Protein AF-A0A939SRW4-F1 (afdb_monomer)

Radius of gyration: 13.88 Å; Cα contacts (8 Å, |Δi|>4): 22; chains: 1; bounding box: 30×35×27 Å

Sequence (45 aa):
MTSLPHDVGRWRRIRRSIETFAGELPRSQQGFLFVLEDTAGAGGE

Secondary structure (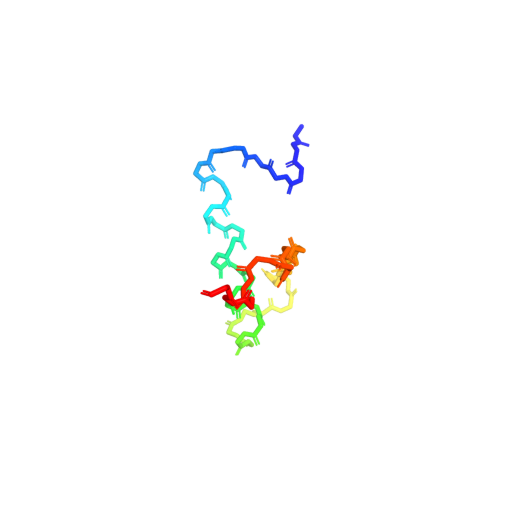DSSP, 8-state):
--SS-SSTHHHHHHHHHHHHHTT-S-TTT---------GGGSS--

Solvent-accessible surface area (backbone atoms only — not comparable to full-atom values): 3065 Å² total; per-residue (Å²): 138,67,101,71,52,96,51,78,68,38,59,57,45,55,52,40,19,54,39,32,76,70,63,75,41,58,82,94,72,45,46,86,73,86,80,87,76,80,63,82,75,74,62,76,132

pLDDT: mean 81.37, std 13.82, range [45.91, 95.75]

Mean predicted aligned error: 7.74 Å

Structure (mmCIF, N/CA/C/O backbone):
data_AF-A0A939SRW4-F1
#
_entry.id   AF-A0A939SRW4-F1
#
loop_
_atom_site.group_PDB
_atom_site.id
_atom_site.type_symbol
_atom_site.label_atom_id
_atom_site.label_alt_id
_atom_site.label_comp_id
_atom_site.label_asym_id
_atom_site.label_entity_id
_atom_site.label_seq_id
_atom_site.pdbx_PDB_ins_code
_atom_site.Cartn_x
_atom_site.Cartn_y
_atom_site.Cartn_z
_atom_site.occupancy
_atom_site.B_iso_or_equiv
_atom_site.auth_seq_id
_atom_site.auth_comp_id
_atom_site.auth_asym_id
_atom_site.auth_atom_id
_atom_site.pdbx_PDB_model_num
ATOM 1 N N . MET A 1 1 ? 8.039 22.357 1.436 1.00 51.16 1 MET A N 1
ATOM 2 C CA . MET A 1 1 ? 7.649 21.069 2.056 1.00 51.16 1 MET A CA 1
ATOM 3 C C . MET A 1 1 ? 7.412 20.080 0.928 1.00 51.16 1 MET A C 1
ATOM 5 O O . MET A 1 1 ? 6.556 20.352 0.100 1.00 51.16 1 MET A O 1
ATOM 9 N N . THR A 1 2 ? 8.202 19.013 0.812 1.00 62.84 2 THR A N 1
ATOM 10 C CA . THR A 1 2 ? 8.070 18.062 -0.304 1.00 62.84 2 THR A CA 1
ATOM 11 C C . THR A 1 2 ? 7.122 16.912 0.059 1.00 62.84 2 THR A C 1
ATOM 13 O O . THR A 1 2 ? 7.020 16.473 1.213 1.00 62.84 2 THR A O 1
ATOM 16 N N . SER A 1 3 ? 6.407 16.401 -0.943 1.00 66.00 3 SER A N 1
ATOM 17 C CA . SER A 1 3 ? 5.514 15.237 -0.838 1.00 66.00 3 SER A CA 1
ATOM 18 C C . SER A 1 3 ? 6.256 13.916 -0.592 1.00 66.00 3 SER A C 1
ATOM 20 O O . SER A 1 3 ? 5.620 12.913 -0.268 1.00 66.00 3 SER A O 1
ATOM 22 N N . LEU A 1 4 ? 7.594 13.929 -0.597 1.00 69.62 4 LEU A N 1
ATOM 23 C CA . LEU A 1 4 ? 8.459 12.856 -0.109 1.00 69.62 4 LEU A CA 1
ATOM 24 C C . LEU A 1 4 ? 9.777 13.459 0.437 1.00 69.62 4 LEU A C 1
ATOM 26 O O . LEU A 1 4 ? 10.663 13.791 -0.348 1.00 69.62 4 LEU A O 1
ATOM 30 N N . PRO A 1 5 ? 9.912 13.699 1.755 1.00 70.31 5 PRO A N 1
ATOM 31 C CA . PRO A 1 5 ? 11.167 14.148 2.344 1.00 70.31 5 PRO A CA 1
ATOM 32 C C . PRO A 1 5 ? 12.186 13.006 2.319 1.00 70.31 5 PRO A C 1
ATOM 34 O O . PRO A 1 5 ? 11.808 11.835 2.377 1.00 70.31 5 PRO A O 1
ATOM 37 N N . HIS A 1 6 ? 13.472 13.349 2.262 1.00 71.00 6 HIS A N 1
ATOM 38 C CA . HIS A 1 6 ? 14.561 12.367 2.289 1.00 71.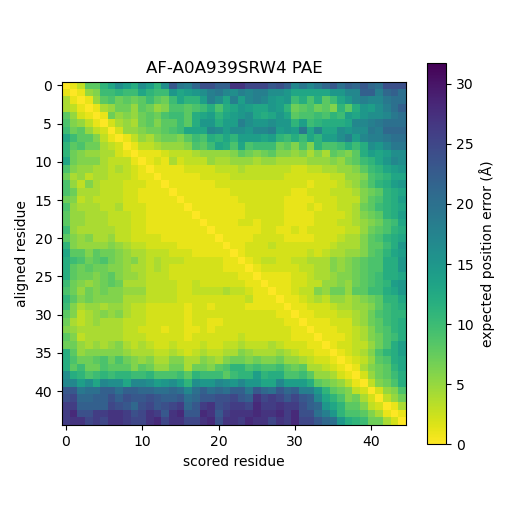00 6 HIS A CA 1
ATOM 39 C C . HIS A 1 6 ? 14.817 11.819 3.713 1.00 71.00 6 HIS A C 1
ATOM 41 O O . HIS A 1 6 ? 15.539 10.847 3.889 1.00 71.00 6 HIS A O 1
ATOM 47 N N . ASP A 1 7 ? 14.196 12.412 4.734 1.00 72.38 7 ASP A N 1
ATOM 48 C CA . ASP A 1 7 ? 14.451 12.129 6.149 1.00 72.38 7 ASP A CA 1
ATOM 49 C C . ASP A 1 7 ? 13.519 11.066 6.761 1.00 72.38 7 ASP A C 1
ATOM 51 O O . ASP A 1 7 ? 12.651 10.486 6.106 1.00 72.38 7 ASP A O 1
ATOM 55 N N . VAL A 1 8 ? 13.618 10.891 8.086 1.00 67.19 8 VAL A N 1
ATOM 56 C CA . VAL A 1 8 ? 12.791 10.013 8.948 1.00 67.19 8 VAL A CA 1
ATOM 57 C C . VAL A 1 8 ? 11.275 10.129 8.682 1.00 67.19 8 VAL A C 1
ATOM 59 O O . VAL A 1 8 ? 10.513 9.189 8.912 1.00 67.19 8 VAL A O 1
ATOM 62 N N . GLY A 1 9 ? 10.810 11.266 8.150 1.00 70.19 9 GLY A N 1
ATOM 63 C CA . GLY A 1 9 ? 9.426 11.454 7.705 1.00 70.19 9 GLY A CA 1
ATOM 64 C C . GLY A 1 9 ? 8.969 10.485 6.603 1.00 70.19 9 GLY A C 1
ATOM 65 O O . GLY A 1 9 ? 7.775 10.190 6.531 1.00 70.19 9 GLY A O 1
ATOM 66 N N . ARG A 1 10 ? 9.891 9.947 5.794 1.00 76.81 10 ARG A N 1
ATOM 67 C CA . ARG A 1 10 ? 9.618 8.954 4.744 1.00 76.81 10 ARG A CA 1
ATOM 68 C C . ARG A 1 10 ? 9.101 7.637 5.321 1.00 76.81 10 ARG A C 1
ATOM 70 O O . ARG A 1 10 ? 8.071 7.141 4.869 1.00 76.81 10 ARG A O 1
ATOM 77 N N . TRP A 1 11 ? 9.740 7.123 6.372 1.00 81.25 11 TRP A N 1
ATOM 78 C CA . TRP A 1 11 ? 9.340 5.874 7.034 1.00 81.25 11 TRP A CA 1
ATOM 79 C C . TRP A 1 11 ? 7.933 5.948 7.622 1.00 81.25 11 TRP A C 1
ATOM 81 O O . TRP A 1 11 ? 7.147 5.011 7.490 1.00 81.25 11 TRP A O 1
ATOM 91 N N . ARG A 1 12 ? 7.571 7.103 8.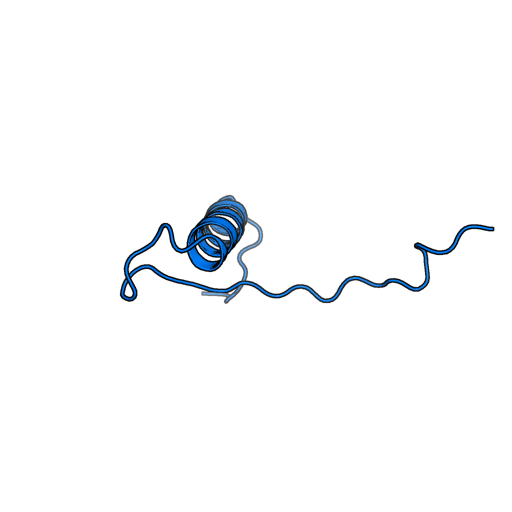193 1.00 85.81 12 ARG A N 1
ATOM 92 C CA . ARG A 1 12 ? 6.212 7.346 8.698 1.00 85.81 12 ARG A CA 1
ATOM 93 C C . ARG A 1 12 ? 5.148 7.287 7.601 1.00 85.81 12 ARG A C 1
ATOM 95 O O . ARG A 1 12 ? 4.025 6.888 7.888 1.00 85.81 12 ARG A O 1
ATOM 102 N N . ARG A 1 13 ? 5.474 7.673 6.362 1.00 86.06 13 ARG A N 1
ATOM 103 C CA . ARG A 1 13 ? 4.535 7.598 5.228 1.00 86.06 13 ARG A CA 1
ATOM 104 C C . ARG A 1 13 ? 4.391 6.180 4.693 1.00 86.06 13 ARG A C 1
ATOM 106 O O . ARG A 1 13 ? 3.268 5.765 4.439 1.00 86.06 13 ARG A O 1
ATOM 113 N N . ILE A 1 14 ? 5.495 5.437 4.594 1.00 90.00 14 ILE A N 1
ATOM 114 C CA . ILE A 1 14 ? 5.469 4.020 4.199 1.00 90.00 14 ILE A CA 1
ATOM 115 C C . ILE A 1 14 ? 4.603 3.227 5.180 1.00 90.00 14 ILE A C 1
ATOM 117 O O . ILE A 1 14 ? 3.645 2.580 4.770 1.00 90.00 14 ILE A O 1
ATOM 121 N N . ARG A 1 15 ? 4.880 3.352 6.484 1.00 90.69 15 ARG A N 1
A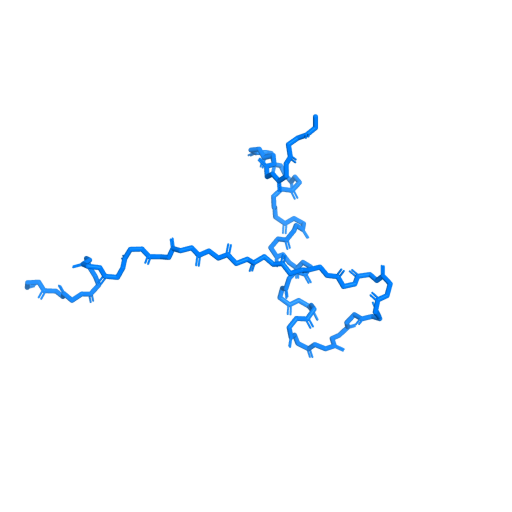TOM 122 C CA . ARG A 1 15 ? 4.124 2.651 7.525 1.00 90.69 15 ARG A CA 1
ATOM 123 C C . ARG A 1 15 ? 2.632 2.991 7.490 1.00 90.69 15 ARG A C 1
ATOM 125 O O . ARG A 1 15 ? 1.810 2.085 7.470 1.00 90.69 15 ARG A O 1
ATOM 132 N N . ARG A 1 16 ? 2.290 4.279 7.386 1.00 92.50 16 ARG A N 1
ATOM 133 C CA . ARG A 1 16 ? 0.893 4.723 7.274 1.00 92.50 16 ARG A CA 1
ATOM 134 C C . ARG A 1 16 ? 0.191 4.140 6.053 1.00 92.50 16 ARG A C 1
ATOM 136 O O . ARG A 1 16 ? -0.979 3.791 6.147 1.00 92.50 16 ARG A O 1
ATOM 143 N N . SER A 1 17 ? 0.887 4.032 4.923 1.00 93.56 17 SER A N 1
ATOM 144 C CA . SER A 1 17 ? 0.328 3.408 3.726 1.00 93.56 17 SER A CA 1
ATOM 145 C C . SER A 1 17 ? 0.052 1.928 3.932 1.00 93.56 17 SER A C 1
ATOM 147 O O . SER A 1 17 ? -1.016 1.472 3.545 1.00 93.56 17 SER A O 1
ATOM 149 N N . ILE A 1 18 ? 0.960 1.197 4.582 1.00 94.25 18 ILE A N 1
ATOM 150 C CA . ILE A 1 18 ? 0.752 -0.216 4.927 1.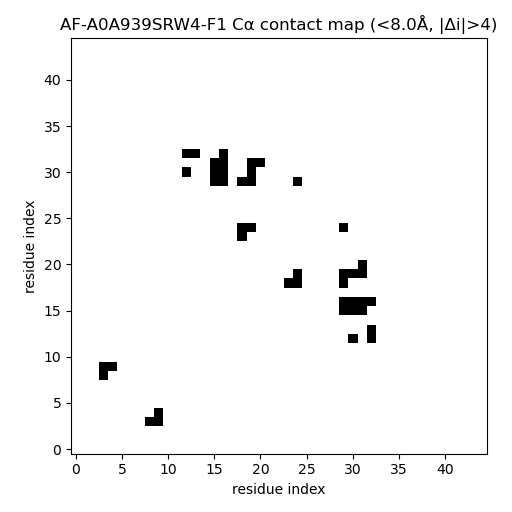00 94.25 18 ILE A CA 1
ATOM 151 C C . ILE A 1 18 ? -0.483 -0.365 5.826 1.00 94.25 18 ILE A C 1
ATOM 153 O O . ILE A 1 18 ? -1.386 -1.129 5.504 1.00 94.25 18 ILE A O 1
ATOM 157 N N . GLU A 1 19 ? -0.566 0.420 6.904 1.00 95.75 19 GLU A N 1
ATOM 158 C CA . GLU A 1 19 ? -1.695 0.399 7.849 1.00 95.75 19 GLU A CA 1
ATOM 159 C C . GLU A 1 19 ? -3.017 0.824 7.175 1.00 95.75 19 GLU A C 1
ATOM 161 O O . GLU A 1 19 ? -4.082 0.287 7.470 1.00 95.75 19 GLU A O 1
ATOM 166 N N . THR A 1 20 ? -2.955 1.754 6.216 1.00 95.69 20 THR A N 1
ATOM 167 C CA . THR A 1 20 ? -4.111 2.177 5.412 1.00 95.69 20 THR A CA 1
ATOM 168 C C . THR A 1 20 ? -4.611 1.050 4.510 1.00 95.69 20 THR A C 1
ATOM 170 O O . THR A 1 20 ? -5.810 0.785 4.490 1.00 95.69 20 THR A O 1
ATOM 173 N N . PHE A 1 21 ? -3.718 0.375 3.777 1.00 94.12 21 PHE A N 1
ATOM 174 C CA . PHE A 1 21 ? -4.087 -0.754 2.916 1.00 94.12 21 PHE A CA 1
ATOM 175 C C . PHE A 1 21 ? -4.587 -1.962 3.715 1.00 94.12 21 PHE A C 1
ATOM 177 O O . PHE A 1 21 ? -5.457 -2.682 3.236 1.00 94.12 21 PHE A O 1
ATOM 184 N N . ALA A 1 22 ? -4.087 -2.152 4.937 1.00 95.00 22 ALA A N 1
ATOM 185 C CA . ALA A 1 22 ? -4.574 -3.172 5.859 1.00 95.00 22 ALA A CA 1
ATOM 186 C C . ALA A 1 22 ? -5.964 -2.856 6.451 1.00 95.00 22 ALA A C 1
ATOM 188 O O . ALA A 1 22 ? -6.576 -3.728 7.055 1.00 95.00 22 ALA A O 1
ATOM 189 N N . GLY A 1 23 ? -6.482 -1.631 6.281 1.00 95.00 23 GLY A N 1
ATOM 190 C CA . GLY A 1 23 ? -7.765 -1.213 6.858 1.00 95.00 23 GLY A CA 1
ATOM 191 C C . GLY A 1 23 ? -7.705 -0.874 8.353 1.00 95.00 23 GLY A C 1
ATOM 192 O O . GLY A 1 23 ? -8.742 -0.647 8.969 1.00 95.00 23 GLY A O 1
ATOM 193 N N . GLU A 1 24 ? -6.503 -0.778 8.922 1.00 94.25 24 GLU A N 1
ATOM 194 C CA . GLU A 1 24 ? -6.262 -0.556 10.355 1.00 94.25 24 GLU A CA 1
ATOM 195 C C . GLU A 1 24 ? -6.422 0.918 10.766 1.00 94.25 24 GLU A C 1
ATOM 197 O O . GLU A 1 24 ? -6.481 1.245 11.952 1.00 94.25 24 GLU A O 1
ATOM 202 N N . LEU A 1 25 ? -6.484 1.837 9.792 1.00 92.50 25 LEU A N 1
ATOM 203 C CA . LEU A 1 25 ? -6.595 3.273 10.050 1.00 92.50 25 LEU A CA 1
ATOM 204 C C . LEU A 1 25 ? -7.990 3.830 9.742 1.00 92.50 25 LEU A C 1
ATOM 206 O O . LEU A 1 25 ? -8.541 3.573 8.664 1.00 92.50 25 LEU A O 1
ATOM 210 N N . PRO A 1 26 ? -8.537 4.697 10.617 1.00 93.56 26 PRO A N 1
A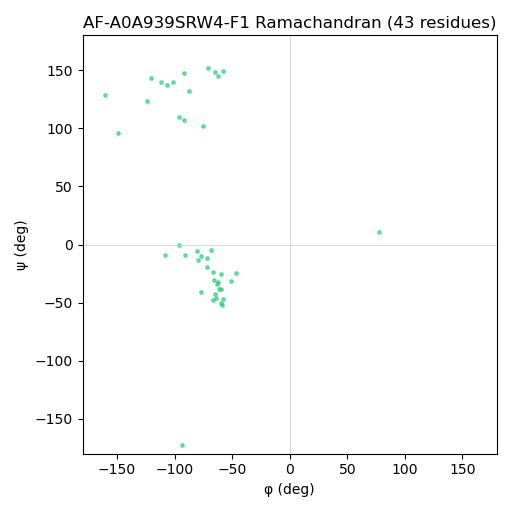TOM 211 C CA . PRO A 1 26 ? -9.756 5.437 10.323 1.00 93.56 26 PRO A CA 1
ATOM 212 C C . PRO A 1 26 ? -9.538 6.402 9.154 1.00 93.56 26 PRO A C 1
ATOM 214 O O . PRO A 1 26 ? -8.457 6.966 8.987 1.00 93.56 26 PRO A O 1
ATOM 217 N N . ARG A 1 27 ? -10.591 6.643 8.362 1.00 90.06 27 ARG A N 1
ATOM 218 C CA . ARG A 1 27 ? -10.544 7.389 7.087 1.00 90.06 27 ARG A CA 1
ATOM 219 C C . ARG A 1 27 ? -9.848 8.756 7.158 1.00 90.06 27 ARG A C 1
ATOM 221 O O . ARG A 1 27 ? -9.225 9.164 6.188 1.00 90.06 27 ARG A O 1
ATOM 228 N N . SER A 1 28 ? -9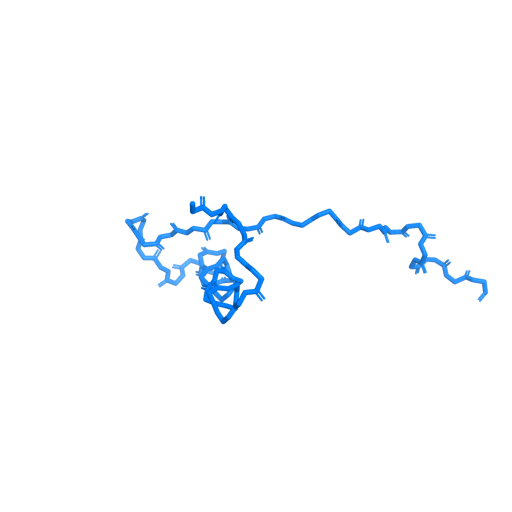.918 9.455 8.289 1.00 92.75 28 SER A N 1
ATOM 229 C CA . SER A 1 28 ? -9.245 10.748 8.499 1.00 92.75 28 SER A CA 1
ATOM 230 C C . SER A 1 28 ? -7.719 10.652 8.639 1.00 92.75 28 SER A C 1
ATOM 232 O O . SER A 1 28 ? -7.026 11.653 8.479 1.00 92.75 28 SER A O 1
ATOM 234 N N . GLN A 1 29 ? -7.196 9.466 8.948 1.00 91.62 29 GLN A N 1
ATOM 235 C CA . GLN A 1 29 ? -5.773 9.194 9.177 1.00 91.62 29 GLN A CA 1
ATOM 236 C C . GLN A 1 29 ? -5.134 8.381 8.047 1.00 91.62 29 GLN A C 1
ATOM 238 O O . GLN A 1 29 ? -3.910 8.236 8.010 1.00 91.62 29 GLN A O 1
ATOM 243 N N . GLN A 1 30 ? -5.953 7.872 7.127 1.00 92.44 30 GLN A N 1
ATOM 244 C CA . GLN A 1 30 ? -5.506 7.108 5.972 1.00 92.44 30 GLN A CA 1
ATOM 245 C C . GLN A 1 30 ? -4.611 7.947 5.054 1.00 92.44 30 GLN A C 1
ATOM 247 O O . GLN A 1 30 ? -4.805 9.150 4.872 1.00 92.44 30 GLN A O 1
ATOM 252 N N . GLY A 1 31 ? -3.618 7.300 4.454 1.00 92.06 31 GLY A N 1
ATOM 253 C CA . GLY A 1 31 ? -2.753 7.911 3.456 1.00 92.06 31 GLY A CA 1
ATOM 254 C C . GLY A 1 31 ? -2.060 6.848 2.625 1.00 92.06 31 GLY A C 1
ATOM 255 O O . GLY A 1 31 ? -1.438 5.956 3.185 1.00 92.06 31 GLY A O 1
ATOM 256 N N . PHE A 1 32 ? -2.153 6.968 1.304 1.00 90.50 32 PHE A N 1
ATOM 257 C CA . PHE A 1 32 ? -1.633 5.984 0.359 1.00 90.50 32 PHE A CA 1
ATOM 258 C C . PHE A 1 32 ? -0.297 6.438 -0.234 1.00 90.50 32 PHE A C 1
A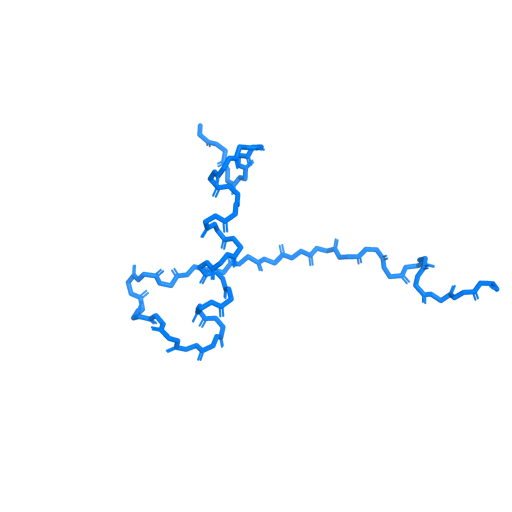TOM 260 O O . PHE A 1 32 ? -0.117 7.610 -0.571 1.00 90.50 32 PHE A O 1
ATOM 267 N N . LEU A 1 33 ? 0.632 5.498 -0.379 1.00 91.31 33 LEU A N 1
ATOM 268 C CA . LEU A 1 33 ? 1.907 5.655 -1.063 1.00 91.31 33 LEU A CA 1
ATOM 269 C C . LEU A 1 33 ? 1.998 4.590 -2.157 1.00 91.31 33 LEU A C 1
ATOM 271 O O . LEU A 1 33 ? 1.917 3.400 -1.869 1.00 91.31 33 LEU A O 1
ATOM 275 N N . PHE A 1 34 ? 2.201 5.031 -3.395 1.00 89.25 34 PHE A N 1
ATOM 276 C CA . PHE A 1 34 ? 2.435 4.165 -4.546 1.00 89.25 34 PHE A CA 1
ATOM 277 C C . PHE A 1 34 ? 3.877 4.346 -5.009 1.00 89.25 34 PHE A C 1
ATOM 279 O O . PHE A 1 34 ? 4.396 5.466 -5.012 1.00 89.25 34 PHE A O 1
ATOM 286 N N . VAL A 1 35 ? 4.523 3.248 -5.384 1.00 87.12 35 VAL A N 1
ATOM 287 C CA . VAL A 1 35 ? 5.869 3.243 -5.958 1.00 87.12 35 VAL A CA 1
ATOM 288 C C . VAL A 1 35 ? 5.800 2.614 -7.339 1.00 87.12 35 VAL A C 1
ATOM 290 O O . VAL A 1 35 ? 5.018 1.693 -7.564 1.00 87.12 35 VAL A O 1
ATOM 293 N N . LEU A 1 36 ? 6.600 3.137 -8.260 1.00 86.81 36 LEU A N 1
ATOM 294 C CA . LEU A 1 36 ? 6.858 2.481 -9.532 1.00 86.81 36 LEU A CA 1
ATOM 295 C C . LEU A 1 36 ? 8.161 1.716 -9.352 1.00 86.81 36 LEU A C 1
ATOM 297 O O . LEU A 1 36 ? 9.215 2.324 -9.166 1.00 86.81 36 LEU A O 1
ATOM 301 N N . GLU A 1 37 ? 8.056 0.396 -9.312 1.00 85.50 37 GLU A N 1
ATOM 302 C CA . GLU A 1 37 ? 9.209 -0.491 -9.322 1.00 85.50 37 GLU A CA 1
ATOM 303 C C . GLU A 1 37 ? 9.583 -0.774 -10.775 1.00 85.50 37 GLU A C 1
ATOM 305 O O . GLU A 1 37 ? 8.715 -1.075 -11.596 1.00 85.50 37 GLU A O 1
ATOM 310 N N . ASP A 1 38 ? 10.869 -0.647 -11.097 1.00 86.19 38 ASP A N 1
ATOM 311 C CA . ASP A 1 38 ? 11.368 -1.123 -12.379 1.00 86.19 38 ASP A CA 1
ATOM 312 C C . ASP A 1 38 ? 11.462 -2.649 -12.332 1.00 86.19 38 ASP A C 1
ATOM 314 O O . ASP A 1 38 ? 12.371 -3.225 -11.735 1.00 86.19 38 ASP A O 1
ATOM 318 N N . THR A 1 39 ? 10.489 -3.311 -12.950 1.00 80.12 39 THR A N 1
ATOM 319 C CA . THR A 1 39 ? 10.428 -4.772 -13.013 1.00 80.12 39 THR A CA 1
ATOM 320 C C . THR A 1 39 ? 11.339 -5.356 -14.094 1.00 80.12 39 THR A C 1
ATOM 322 O O . THR A 1 39 ? 11.450 -6.578 -14.180 1.00 80.12 39 THR A O 1
ATOM 325 N N . ALA A 1 40 ? 11.992 -4.529 -14.924 1.00 78.62 40 ALA A N 1
ATOM 326 C CA . ALA A 1 40 ? 12.826 -5.001 -16.031 1.00 78.62 40 ALA A CA 1
ATOM 327 C C . ALA A 1 40 ? 14.084 -5.757 -15.562 1.00 78.62 40 ALA A C 1
ATOM 329 O O . ALA A 1 40 ? 14.592 -6.592 -16.302 1.00 78.62 40 ALA A O 1
ATOM 330 N N . GLY A 1 41 ? 14.553 -5.518 -14.332 1.00 61.69 41 GLY A N 1
ATOM 331 C CA . GLY A 1 41 ? 15.685 -6.232 -13.723 1.00 61.69 41 GLY A CA 1
ATOM 332 C C . GLY A 1 41 ? 15.309 -7.403 -12.804 1.00 61.69 41 GLY A C 1
ATOM 333 O O . GLY A 1 41 ? 16.198 -8.028 -12.233 1.00 61.69 41 GLY A O 1
ATOM 334 N N . ALA A 1 42 ? 14.015 -7.694 -12.615 1.00 60.62 42 ALA A N 1
ATOM 335 C CA . ALA A 1 42 ? 13.545 -8.775 -11.736 1.00 60.62 42 ALA A CA 1
ATOM 336 C C . ALA A 1 42 ? 13.367 -10.124 -12.464 1.00 60.62 42 ALA A C 1
ATOM 338 O O . ALA A 1 42 ? 13.142 -11.151 -11.822 1.00 60.62 42 ALA A O 1
ATOM 339 N N . GLY A 1 43 ? 13.473 -10.130 -13.796 1.00 55.22 43 GLY A N 1
ATOM 340 C CA . GLY A 1 43 ? 13.668 -11.337 -14.595 1.00 55.22 43 GLY A CA 1
ATOM 341 C C . GLY A 1 43 ? 15.163 -11.555 -14.789 1.00 55.22 43 GLY A C 1
ATOM 342 O O . GLY A 1 43 ? 15.792 -10.787 -15.507 1.00 55.22 43 GLY A O 1
ATOM 343 N N . GLY A 1 44 ? 15.722 -12.550 -14.100 1.00 56.50 44 GLY A N 1
ATOM 344 C CA . GLY A 1 44 ? 17.142 -12.881 -14.166 1.00 56.50 44 GLY A CA 1
ATOM 345 C C . GLY A 1 44 ? 17.638 -13.204 -15.577 1.00 56.50 44 G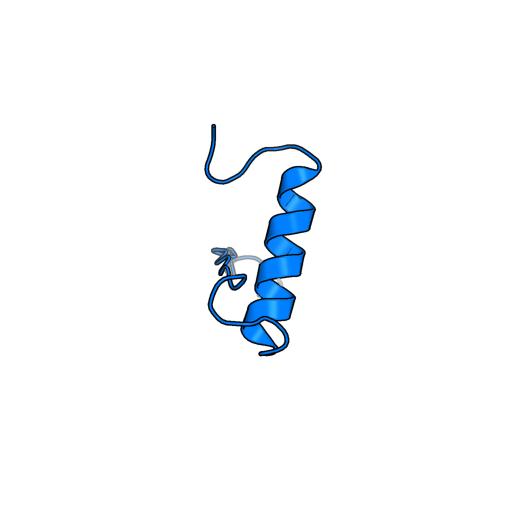LY A C 1
ATOM 346 O O . GLY A 1 44 ? 16.902 -13.752 -16.400 1.00 56.50 44 GLY A O 1
ATOM 347 N N . GLU A 1 45 ? 18.910 -12.881 -15.801 1.00 45.91 45 GLU A N 1
ATOM 348 C CA . GLU A 1 45 ? 19.801 -13.717 -16.611 1.00 45.91 45 GLU A CA 1
ATOM 349 C C . GLU A 1 45 ? 20.239 -14.946 -15.800 1.00 45.91 45 GLU A C 1
ATOM 351 O O . GLU A 1 45 ? 20.415 -14.808 -14.563 1.00 45.91 45 GLU A O 1
#

Foldseek 3Di:
DDPADPDPVNVVQVVLQVCLVVVVDDPVSHDHDDDDDDCVPVDDD

Organism: Klebsiella pneumoniae (NCBI:txid573)